Protein AF-A0A183F9B8-F1 (afdb_monomer_lite)

Sequence (131 aa):
LPVLYQAIDLSGTVLNLVKTKYYFMTTAVNNQKQGMANLRNTPISESQIASLEPQLRQLVARLQYVVSNPSALDNLSFSDGTEVIGGLATLRKILPPNINDFNAKLSQIGIYNMISQAIAQIYVIVSKVGL

Foldseek 3Di:
DVLLVLLLVLLLLLLVLLCVVVVVCVVLSVQLNLLSVLLVPDDDDCVLAVVCNVLSVVSSVLSVQCNVCSCLQVPQDPVLNVLLVVLSVQLCQLRPNDNVSRVVNCVVQNSNVSSVSNSVSSVSNSVSSHD

Radius of gyration: 13.97 Å; chains: 1; bounding box: 30×30×38 Å

Secondary structure (DSSP, 8-state):
-HHHHHHHHHHHHHHHHHHHH-GGGHHHHHHHHHHHHHHHHS---GGGTGGGHHHHHHHHHHHHHHHH-GGGGGG--HHHHHHHHHHHHHHHHHS-SSHHHHHHHHHHH-HHHHHHHHHHHHHHHHHHHH-

Organism: Heligmosomoides polygyrus (NCBI:txid6339)

pLDDT: mean 91.07, std 7.38, range [55.28, 98.38]

Structure (mmCIF, N/CA/C/O backbone):
data_AF-A0A183F9B8-F1
#
_entry.id   AF-A0A183F9B8-F1
#
loop_
_atom_site.group_PDB
_atom_site.id
_atom_site.type_symbol
_atom_site.label_atom_id
_atom_site.label_alt_id
_atom_site.label_comp_id
_atom_site.label_asym_id
_atom_site.label_entity_id
_atom_site.label_seq_id
_atom_site.pdbx_PDB_ins_code
_atom_site.Cartn_x
_atom_site.Cartn_y
_atom_site.Cartn_z
_atom_site.occupancy
_atom_site.B_iso_or_equiv
_atom_site.auth_seq_id
_atom_site.auth_comp_id
_atom_site.auth_asym_id
_atom_site.auth_atom_id
_atom_site.pdbx_PDB_model_num
ATOM 1 N N . LEU A 1 1 ? 1.569 -12.944 -10.521 1.00 86.56 1 LEU A N 1
ATOM 2 C CA . LEU A 1 1 ? 0.890 -11.618 -10.639 1.00 86.56 1 LEU A CA 1
ATOM 3 C C . LEU A 1 1 ? -0.453 -11.513 -9.903 1.00 86.56 1 LEU A C 1
ATOM 5 O O . LEU A 1 1 ? -0.616 -10.541 -9.169 1.00 86.56 1 LEU A O 1
ATOM 9 N N . PRO A 1 2 ? -1.400 -12.464 -10.026 1.00 92.44 2 PRO A N 1
ATOM 10 C CA . PRO A 1 2 ? -2.723 -12.346 -9.395 1.00 92.44 2 PRO A CA 1
ATOM 11 C C . PRO A 1 2 ? -2.685 -12.074 -7.882 1.00 92.44 2 PRO A C 1
ATOM 13 O O . PRO A 1 2 ? -3.424 -11.227 -7.387 1.00 92.44 2 PRO A O 1
ATOM 16 N N . VAL A 1 3 ? -1.765 -12.724 -7.159 1.00 93.62 3 VAL A N 1
ATOM 17 C CA . VAL A 1 3 ? -1.608 -12.554 -5.702 1.00 93.62 3 VAL A CA 1
ATOM 18 C C . VAL A 1 3 ? -1.183 -11.126 -5.326 1.00 93.62 3 VAL A C 1
ATOM 20 O O . VAL A 1 3 ? -1.656 -10.591 -4.327 1.00 93.62 3 VAL A O 1
ATOM 23 N N . LEU A 1 4 ? -0.341 -10.469 -6.136 1.00 94.62 4 LEU A N 1
ATOM 24 C CA . LEU A 1 4 ? 0.049 -9.072 -5.907 1.00 94.62 4 LEU A CA 1
ATOM 25 C C . LEU A 1 4 ? -1.162 -8.143 -6.015 1.00 94.62 4 LEU A C 1
ATOM 27 O O . LEU A 1 4 ? -1.378 -7.305 -5.143 1.00 94.62 4 LEU A O 1
ATOM 31 N N . TYR A 1 5 ? -1.964 -8.298 -7.068 1.00 95.38 5 TYR A N 1
ATOM 32 C CA . TYR A 1 5 ? -3.151 -7.466 -7.266 1.00 95.38 5 TYR A CA 1
ATOM 33 C C . TYR A 1 5 ? -4.193 -7.694 -6.176 1.00 95.38 5 TYR A C 1
ATOM 35 O O . TYR A 1 5 ? -4.739 -6.727 -5.653 1.00 95.38 5 TYR A O 1
ATOM 43 N N . GLN A 1 6 ? -4.372 -8.942 -5.744 1.00 96.38 6 GLN A N 1
ATOM 44 C CA . GLN A 1 6 ? -5.211 -9.257 -4.595 1.00 96.38 6 GLN A CA 1
ATOM 45 C C . GLN A 1 6 ? -4.709 -8.581 -3.308 1.00 96.38 6 GLN A C 1
ATOM 47 O O . GLN A 1 6 ? -5.505 -8.000 -2.571 1.00 96.38 6 GLN A O 1
ATOM 52 N N . ALA A 1 7 ? -3.398 -8.610 -3.043 1.00 95.25 7 ALA A N 1
ATOM 53 C CA . ALA A 1 7 ? -2.810 -7.931 -1.889 1.00 95.25 7 ALA A CA 1
ATOM 54 C C . ALA A 1 7 ? -3.022 -6.408 -1.947 1.00 95.25 7 ALA A C 1
ATOM 56 O O . ALA A 1 7 ? -3.344 -5.795 -0.927 1.00 95.25 7 ALA A O 1
ATOM 57 N N . ILE A 1 8 ? -2.886 -5.798 -3.131 1.00 95.25 8 ILE A N 1
ATOM 58 C CA . ILE A 1 8 ? -3.151 -4.369 -3.356 1.00 95.25 8 ILE A CA 1
ATOM 59 C C . ILE A 1 8 ? -4.621 -4.042 -3.073 1.00 95.25 8 ILE A C 1
ATOM 61 O O . ILE A 1 8 ? -4.904 -3.105 -2.327 1.00 95.25 8 ILE A O 1
ATOM 65 N N . ASP A 1 9 ? -5.554 -4.819 -3.618 1.00 95.25 9 ASP A N 1
ATOM 66 C CA . ASP A 1 9 ? -6.988 -4.555 -3.469 1.00 95.25 9 ASP A CA 1
ATOM 67 C C . ASP A 1 9 ? -7.429 -4.671 -2.007 1.00 95.25 9 ASP A C 1
ATOM 69 O O . ASP A 1 9 ? -8.063 -3.763 -1.465 1.00 95.25 9 ASP A O 1
ATOM 73 N N . LEU A 1 10 ? -7.003 -5.734 -1.322 1.00 95.19 10 LEU A N 1
ATOM 74 C CA . LEU A 1 10 ? -7.290 -5.922 0.098 1.00 95.19 10 LEU A CA 1
ATOM 75 C C . LEU A 1 10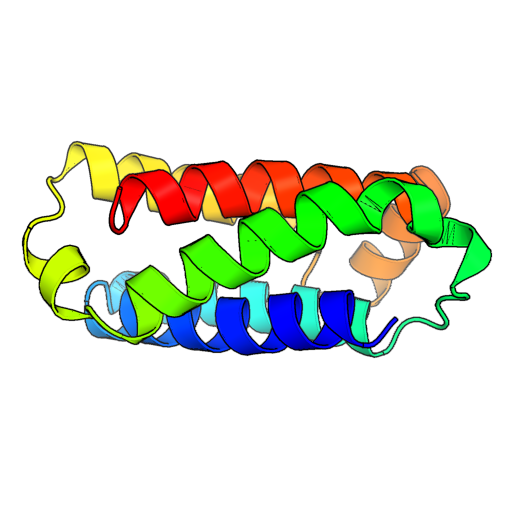 ? -6.648 -4.842 0.975 1.00 95.19 10 LEU A C 1
ATOM 77 O O . LEU A 1 10 ? -7.292 -4.338 1.894 1.00 95.19 10 LEU A O 1
ATOM 81 N N . SER A 1 11 ? -5.411 -4.437 0.675 1.00 93.62 11 SER A N 1
ATOM 82 C CA . SER A 1 11 ? -4.754 -3.322 1.368 1.00 93.62 11 SER A CA 1
ATOM 83 C C . SER A 1 11 ? -5.549 -2.023 1.195 1.00 93.62 11 SER A C 1
ATOM 85 O O . SER A 1 11 ? -5.716 -1.268 2.150 1.00 93.62 11 SER A O 1
ATOM 87 N N . GLY A 1 12 ? -6.118 -1.785 0.008 1.00 92.81 12 GLY A N 1
ATOM 88 C CA . GLY A 1 12 ? -7.010 -0.655 -0.250 1.00 92.81 12 GLY A CA 1
ATOM 89 C C . GLY A 1 12 ? -8.276 -0.687 0.612 1.00 92.81 12 GLY A C 1
ATOM 90 O O . GLY A 1 12 ? -8.705 0.356 1.113 1.00 92.81 12 GLY A O 1
ATOM 91 N N . THR A 1 13 ? -8.844 -1.875 0.831 1.00 93.12 13 THR A N 1
ATOM 92 C CA . THR A 1 13 ? -9.982 -2.078 1.737 1.00 93.12 13 THR A CA 1
ATOM 93 C C . THR A 1 13 ? -9.600 -1.802 3.189 1.00 93.12 13 THR A C 1
ATOM 95 O O . THR A 1 13 ? -10.285 -1.019 3.845 1.00 93.12 13 THR A O 1
ATOM 98 N N . VAL A 1 14 ? -8.478 -2.342 3.678 1.00 90.56 14 VAL A N 1
ATOM 99 C CA . VAL A 1 14 ? -7.986 -2.078 5.044 1.00 90.56 14 VAL A CA 1
ATOM 100 C C . VAL A 1 14 ? -7.752 -0.584 5.271 1.00 90.56 14 VAL A C 1
ATOM 102 O O . VAL A 1 14 ? -8.179 -0.037 6.284 1.00 90.56 14 VAL A O 1
ATOM 105 N N . LEU A 1 15 ? -7.160 0.116 4.302 1.00 90.75 15 LEU A N 1
ATOM 106 C CA . LEU A 1 15 ? -6.973 1.565 4.373 1.00 90.75 15 LEU A CA 1
ATOM 107 C C . LEU A 1 15 ? -8.298 2.333 4.486 1.00 90.75 15 LEU A C 1
ATOM 109 O O . LEU A 1 15 ? -8.370 3.324 5.212 1.00 90.75 15 LEU A O 1
ATOM 113 N N . ASN A 1 16 ? -9.361 1.889 3.806 1.00 90.75 16 ASN A N 1
ATOM 114 C CA . ASN A 1 16 ? -10.682 2.498 3.971 1.00 90.75 16 ASN A CA 1
ATOM 115 C C . ASN A 1 16 ? -11.230 2.280 5.388 1.00 90.75 16 ASN A C 1
ATOM 117 O O . ASN A 1 16 ? -11.815 3.209 5.938 1.00 90.75 16 ASN A O 1
ATOM 121 N N . LEU A 1 17 ? -11.015 1.105 5.985 1.00 88.50 17 LEU A N 1
ATOM 122 C CA . LEU A 1 17 ? -11.424 0.837 7.365 1.00 88.50 17 LEU A CA 1
ATOM 123 C C . LEU A 1 17 ? -10.660 1.733 8.359 1.00 88.50 17 LEU A C 1
ATOM 125 O O . LEU A 1 17 ? -11.273 2.369 9.215 1.00 88.50 17 LEU A O 1
ATOM 129 N N . VAL A 1 18 ? -9.340 1.877 8.177 1.00 84.88 18 VAL A N 1
ATOM 130 C CA . VAL A 1 18 ? -8.502 2.813 8.951 1.00 84.88 18 VAL A CA 1
ATOM 131 C C . VAL A 1 18 ? -9.023 4.245 8.818 1.00 84.88 18 VAL A C 1
ATOM 133 O O . VAL A 1 18 ? -9.147 4.940 9.820 1.00 84.88 18 VAL A O 1
ATOM 136 N N . LYS A 1 19 ? -9.382 4.688 7.606 1.00 87.44 19 LYS A N 1
ATOM 137 C CA . LYS A 1 19 ? -9.964 6.019 7.369 1.00 87.44 19 LYS A CA 1
ATOM 138 C C . LYS A 1 19 ? -11.285 6.225 8.115 1.00 87.44 19 LYS A C 1
ATOM 140 O O . LYS A 1 19 ? -11.500 7.309 8.646 1.00 87.44 19 LYS A O 1
ATOM 145 N N . THR A 1 20 ? -12.162 5.220 8.139 1.00 84.62 20 THR A N 1
ATOM 146 C CA . THR A 1 20 ? -13.449 5.301 8.848 1.00 84.62 20 THR A CA 1
ATOM 147 C C . THR A 1 20 ? -13.245 5.511 10.347 1.00 84.62 20 THR A C 1
ATOM 149 O O . THR A 1 20 ? -13.931 6.339 10.937 1.00 84.62 20 THR A O 1
ATOM 152 N N . LYS A 1 21 ? -12.269 4.821 10.952 1.00 80.50 21 LYS A N 1
ATOM 153 C CA . LYS A 1 21 ? -11.949 4.978 12.379 1.00 80.50 21 LYS A CA 1
ATOM 154 C C . LYS A 1 21 ? -11.178 6.268 12.675 1.00 80.50 21 LYS A C 1
ATOM 156 O O . LYS A 1 21 ? -11.479 6.973 13.632 1.00 80.50 21 LYS A O 1
ATOM 161 N N . TYR A 1 22 ? -10.188 6.593 11.850 1.00 82.19 22 TYR A N 1
ATOM 162 C CA . TYR A 1 22 ? -9.305 7.743 12.027 1.00 82.19 22 TYR A CA 1
ATOM 163 C C . TYR A 1 22 ? -9.564 8.781 10.939 1.00 82.19 22 TYR A C 1
ATOM 165 O O . TYR A 1 22 ? -8.760 8.968 10.024 1.00 82.19 22 TYR A O 1
ATOM 173 N N . TYR A 1 23 ? -10.690 9.488 11.041 1.00 83.44 23 TYR A N 1
ATOM 174 C CA . TYR A 1 23 ? -11.113 10.447 10.016 1.00 83.44 23 TYR A CA 1
ATOM 175 C C . TYR A 1 23 ? -10.042 11.507 9.692 1.00 83.44 23 TYR A C 1
ATOM 177 O O . TYR A 1 23 ? -9.838 11.859 8.527 1.00 83.44 23 TYR A O 1
ATOM 185 N N . PHE A 1 24 ? -9.280 11.954 10.696 1.00 84.00 24 PHE A N 1
ATOM 186 C CA . PHE A 1 24 ? -8.170 12.901 10.521 1.00 84.00 24 PHE A CA 1
ATOM 187 C C . PHE A 1 24 ? -7.040 12.371 9.612 1.00 84.00 24 PHE A C 1
ATOM 189 O O . PHE A 1 24 ? -6.252 13.152 9.084 1.00 84.00 24 PHE A O 1
ATOM 196 N N . MET A 1 25 ? -6.970 11.057 9.370 1.00 85.44 25 MET A N 1
ATOM 197 C CA . MET A 1 25 ? -5.990 10.414 8.488 1.00 85.44 25 MET A CA 1
ATOM 198 C C . MET A 1 25 ? -6.443 10.329 7.027 1.00 85.44 25 MET A C 1
ATOM 200 O O . MET A 1 25 ? -5.714 9.778 6.201 1.00 85.44 25 MET A O 1
ATOM 204 N N . THR A 1 26 ? -7.606 10.880 6.670 1.00 90.19 26 THR A N 1
ATOM 205 C CA . THR A 1 26 ? -8.178 10.794 5.315 1.00 90.19 26 THR A CA 1
ATOM 206 C C . THR A 1 26 ? -7.175 11.149 4.215 1.00 90.19 26 THR A C 1
ATOM 208 O O . THR A 1 26 ? -6.994 10.379 3.272 1.00 90.19 26 THR A O 1
ATOM 211 N N . THR A 1 27 ? -6.453 12.263 4.352 1.00 90.44 27 THR A N 1
ATOM 212 C CA . THR A 1 27 ? -5.431 12.679 3.376 1.00 90.44 27 THR A CA 1
ATOM 213 C C . THR A 1 27 ? -4.265 11.692 3.302 1.00 90.44 27 THR A C 1
ATOM 215 O O . THR A 1 27 ? -3.754 11.399 2.219 1.00 90.44 27 THR A O 1
ATOM 218 N N . ALA A 1 28 ? -3.833 11.153 4.445 1.00 89.38 28 ALA A N 1
ATOM 219 C CA . ALA A 1 28 ? -2.766 10.158 4.496 1.00 89.38 28 ALA A CA 1
ATOM 220 C C . ALA A 1 28 ? -3.170 8.878 3.756 1.00 89.38 28 ALA A C 1
ATOM 222 O O . ALA A 1 28 ? -2.439 8.430 2.871 1.00 89.38 28 ALA A O 1
ATOM 223 N N . VAL A 1 29 ? -4.367 8.369 4.054 1.00 92.06 29 VAL A N 1
ATOM 224 C CA . VAL A 1 29 ? -4.953 7.185 3.423 1.00 92.06 29 VAL A CA 1
ATOM 225 C C . VAL A 1 29 ? -5.146 7.376 1.920 1.00 92.06 29 VAL A C 1
ATOM 227 O O . VAL A 1 29 ? -4.740 6.513 1.145 1.00 92.06 29 VAL A O 1
ATOM 230 N N . ASN A 1 30 ? -5.727 8.494 1.480 1.00 93.62 30 ASN A N 1
ATOM 231 C CA . ASN A 1 30 ? -5.980 8.734 0.057 1.00 93.62 30 ASN A CA 1
ATOM 232 C C . ASN A 1 30 ? -4.678 8.756 -0.752 1.00 93.62 30 ASN A C 1
ATOM 234 O O . ASN A 1 30 ? -4.582 8.105 -1.791 1.00 93.62 30 ASN A O 1
ATOM 238 N N . ASN A 1 31 ? -3.644 9.418 -0.232 1.00 93.31 31 ASN A N 1
ATOM 239 C CA . ASN A 1 31 ? -2.325 9.410 -0.857 1.00 93.31 31 ASN A CA 1
ATOM 240 C C . ASN A 1 31 ? -1.717 8.001 -0.876 1.00 93.31 31 ASN A C 1
ATOM 242 O O . ASN A 1 31 ? -1.122 7.602 -1.872 1.00 93.31 31 ASN A O 1
ATOM 246 N N . GLN A 1 32 ? -1.894 7.216 0.188 1.00 94.69 32 GLN A N 1
ATOM 247 C CA . GLN A 1 32 ? -1.397 5.844 0.199 1.00 94.69 32 GLN A CA 1
ATOM 248 C C . GLN A 1 32 ? -2.086 4.971 -0.860 1.00 94.69 32 GLN A C 1
ATOM 250 O O . GLN A 1 32 ? -1.422 4.208 -1.563 1.00 94.69 32 GLN A O 1
ATOM 255 N N . LYS A 1 33 ? -3.404 5.128 -1.028 1.00 95.12 33 LYS A N 1
ATOM 256 C CA . LYS A 1 33 ? -4.163 4.462 -2.093 1.00 95.12 33 LYS A CA 1
ATOM 257 C C . LYS A 1 33 ? -3.674 4.881 -3.480 1.00 95.12 33 LYS A C 1
ATOM 259 O O . LYS A 1 33 ? -3.553 4.023 -4.348 1.00 95.12 33 LYS A O 1
ATOM 264 N N . GLN A 1 34 ? -3.338 6.157 -3.677 1.00 97.12 34 GLN A N 1
ATOM 265 C CA . GLN A 1 34 ? -2.764 6.623 -4.941 1.00 97.12 34 GLN A CA 1
ATOM 266 C C . GLN A 1 34 ? -1.395 5.985 -5.223 1.00 97.12 34 GLN A C 1
ATOM 268 O O . GLN A 1 34 ? -1.165 5.514 -6.332 1.00 97.12 34 GLN A O 1
ATOM 273 N N . GLY A 1 35 ? -0.507 5.894 -4.228 1.00 96.75 35 GLY A N 1
ATOM 274 C CA . GLY A 1 35 ? 0.787 5.220 -4.392 1.00 96.75 35 GLY A CA 1
ATOM 275 C C . GLY A 1 35 ? 0.646 3.737 -4.755 1.00 96.75 35 GLY A C 1
ATOM 276 O O . GLY A 1 35 ? 1.375 3.217 -5.596 1.00 96.75 35 GLY A O 1
ATOM 277 N N . MET A 1 36 ? -0.350 3.057 -4.184 1.00 96.25 36 MET A N 1
ATOM 278 C CA . MET A 1 36 ? -0.684 1.679 -4.557 1.00 96.25 36 MET A CA 1
ATOM 279 C C . MET A 1 36 ? -1.301 1.567 -5.956 1.00 96.25 36 MET A C 1
ATOM 281 O O . MET A 1 36 ? -1.041 0.590 -6.654 1.00 96.25 36 MET A O 1
ATOM 285 N N . ALA A 1 37 ? -2.092 2.553 -6.385 1.00 96.94 37 ALA A N 1
ATOM 286 C CA . ALA A 1 37 ? -2.609 2.615 -7.749 1.00 96.94 37 ALA A CA 1
ATOM 287 C C . ALA A 1 37 ? -1.471 2.792 -8.769 1.00 96.94 37 ALA A C 1
ATOM 289 O O . ALA A 1 37 ? -1.457 2.104 -9.787 1.00 96.94 37 ALA A O 1
ATOM 290 N N . ASN A 1 38 ? -0.474 3.629 -8.463 1.00 97.75 38 ASN A N 1
ATOM 291 C CA . ASN A 1 38 ? 0.736 3.765 -9.282 1.00 97.75 38 ASN A CA 1
ATOM 292 C C . ASN A 1 38 ? 1.470 2.416 -9.410 1.00 97.75 38 ASN A C 1
ATOM 294 O O . ASN A 1 38 ? 1.814 2.002 -10.518 1.00 97.75 38 ASN A O 1
ATOM 298 N N . LEU A 1 39 ? 1.621 1.680 -8.300 1.00 96.81 39 LEU A N 1
ATOM 299 C CA . LEU A 1 39 ? 2.196 0.331 -8.319 1.00 96.81 39 LEU A CA 1
ATOM 300 C C . LEU A 1 39 ? 1.372 -0.639 -9.175 1.00 96.81 39 LEU A C 1
ATOM 302 O O . LEU A 1 39 ? 1.937 -1.356 -9.994 1.00 96.81 39 LEU A O 1
ATOM 306 N N . ARG A 1 40 ? 0.043 -0.647 -9.021 1.00 95.81 40 ARG A N 1
ATOM 307 C CA . ARG A 1 40 ? -0.857 -1.517 -9.797 1.00 95.81 40 ARG A CA 1
ATOM 308 C C . ARG A 1 40 ? -0.752 -1.270 -11.303 1.00 95.81 40 ARG A C 1
ATOM 310 O O . ARG A 1 40 ? -0.825 -2.221 -12.073 1.00 95.81 40 ARG A O 1
ATOM 317 N N . ASN A 1 41 ? -0.576 -0.012 -11.697 1.00 96.06 41 ASN A N 1
ATOM 318 C CA . ASN A 1 41 ? -0.490 0.409 -13.095 1.00 96.06 41 ASN A CA 1
ATOM 319 C C . ASN A 1 41 ? 0.925 0.280 -13.682 1.00 96.06 41 ASN A C 1
ATOM 321 O O . ASN A 1 41 ? 1.114 0.499 -14.877 1.00 96.06 41 ASN A O 1
ATOM 325 N N . THR A 1 42 ? 1.923 -0.063 -12.865 1.00 95.75 42 THR A N 1
ATOM 326 C CA . THR A 1 42 ? 3.280 -0.331 -13.344 1.00 95.75 42 THR A CA 1
ATOM 327 C C . THR A 1 42 ? 3.301 -1.630 -14.159 1.00 95.75 42 THR A C 1
ATOM 329 O O . THR A 1 42 ? 2.714 -2.625 -13.727 1.00 95.75 42 THR A O 1
ATOM 332 N N . PRO A 1 43 ? 4.003 -1.68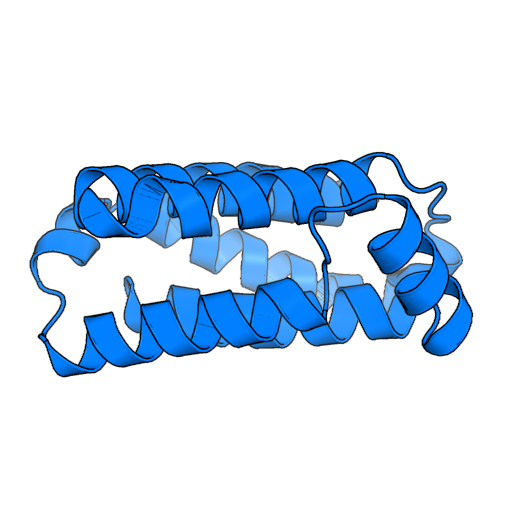3 -15.305 1.00 93.62 43 PRO A N 1
ATOM 333 C CA . PRO A 1 43 ? 4.280 -2.942 -15.987 1.00 93.62 43 PRO A CA 1
ATOM 334 C C . PRO A 1 43 ? 5.182 -3.830 -15.120 1.00 93.62 43 PRO A C 1
ATOM 336 O O . PRO A 1 43 ? 6.344 -3.506 -14.880 1.00 93.62 43 PRO A O 1
ATOM 339 N N . ILE A 1 44 ? 4.643 -4.950 -14.637 1.00 94.81 44 ILE A N 1
ATOM 340 C CA . ILE A 1 44 ? 5.357 -5.910 -13.789 1.00 94.81 44 ILE A CA 1
ATOM 341 C C . ILE A 1 44 ? 5.276 -7.274 -14.461 1.00 94.81 44 ILE A C 1
ATOM 343 O O . ILE A 1 44 ? 4.185 -7.775 -14.723 1.00 94.81 44 ILE A O 1
ATOM 347 N N . SER A 1 45 ? 6.424 -7.890 -14.723 1.00 93.88 45 SER A N 1
ATOM 348 C CA . SER A 1 45 ? 6.478 -9.287 -15.157 1.00 93.88 45 SER A CA 1
ATOM 349 C C . SER A 1 45 ? 6.489 -10.223 -13.951 1.00 93.88 45 SER A C 1
ATOM 351 O O . SER A 1 45 ? 7.023 -9.902 -12.891 1.00 93.88 45 SER A O 1
ATOM 353 N N . GLU A 1 46 ? 5.905 -11.409 -14.101 1.00 91.69 46 GLU A N 1
ATOM 354 C CA . GLU A 1 46 ? 5.838 -12.386 -13.012 1.00 91.69 46 GLU A CA 1
ATOM 355 C C . GLU A 1 46 ? 7.227 -12.849 -12.552 1.00 91.69 46 GLU A C 1
ATOM 357 O O . GLU A 1 46 ? 7.467 -12.975 -11.353 1.00 91.69 46 GLU A O 1
ATOM 362 N N . SER A 1 47 ? 8.175 -12.988 -13.482 1.00 94.94 47 SER A N 1
ATOM 363 C CA . SER A 1 47 ? 9.562 -13.360 -13.184 1.00 94.94 47 SER A CA 1
ATOM 364 C C . SER A 1 47 ? 10.285 -12.349 -12.288 1.00 94.94 47 SER A C 1
ATOM 366 O O . SER A 1 47 ? 11.121 -12.750 -11.484 1.00 94.94 47 SER A O 1
ATOM 368 N N . GLN A 1 48 ? 9.942 -11.058 -12.361 1.00 94.69 48 GLN A N 1
ATOM 369 C CA . GLN A 1 48 ? 10.536 -10.025 -11.501 1.00 94.69 48 GLN A CA 1
ATOM 370 C C . GLN A 1 48 ? 10.137 -10.161 -10.028 1.00 94.69 48 GLN A C 1
ATOM 372 O O . GLN A 1 48 ? 10.810 -9.590 -9.171 1.00 94.69 48 GLN A O 1
ATOM 377 N N . ILE A 1 49 ? 9.034 -10.854 -9.729 1.00 95.12 49 ILE A N 1
ATOM 378 C CA . ILE A 1 49 ? 8.434 -10.883 -8.387 1.00 95.12 49 ILE A CA 1
ATOM 379 C C . ILE A 1 49 ? 8.132 -12.293 -7.876 1.00 95.12 49 ILE A C 1
ATOM 381 O O . ILE A 1 49 ? 7.583 -12.423 -6.786 1.00 95.12 49 ILE A O 1
ATOM 385 N N . ALA A 1 50 ? 8.462 -13.342 -8.632 1.00 93.94 50 ALA A N 1
ATOM 386 C CA . ALA A 1 50 ? 8.096 -14.721 -8.305 1.00 93.94 50 ALA A CA 1
ATOM 387 C C . ALA A 1 50 ? 8.563 -15.142 -6.900 1.00 93.94 50 ALA A C 1
ATOM 389 O O . ALA A 1 50 ? 7.818 -15.771 -6.152 1.00 93.94 50 ALA A O 1
ATOM 390 N N . SER A 1 51 ? 9.760 -14.718 -6.485 1.00 96.56 51 SER A N 1
ATOM 391 C CA . SER A 1 51 ? 10.295 -15.005 -5.147 1.00 96.56 51 SER A CA 1
ATOM 392 C C . SER A 1 51 ? 9.579 -14.273 -4.004 1.00 96.56 51 SER A C 1
ATOM 394 O O . SER A 1 51 ? 9.809 -14.615 -2.847 1.00 96.56 51 SER A O 1
ATOM 396 N N . LEU A 1 52 ? 8.710 -13.297 -4.300 1.00 96.56 52 LEU A N 1
ATOM 397 C CA . LEU A 1 52 ? 7.867 -12.605 -3.315 1.00 96.56 52 LEU A CA 1
ATOM 398 C C . LEU A 1 52 ? 6.502 -13.273 -3.124 1.00 96.56 52 LEU A C 1
ATOM 400 O O . LEU A 1 52 ? 5.734 -12.863 -2.252 1.00 96.56 52 LEU A O 1
ATOM 404 N N . GLU A 1 53 ? 6.157 -14.270 -3.943 1.00 95.06 53 GLU A N 1
ATOM 405 C CA . GLU A 1 53 ? 4.845 -14.911 -3.892 1.00 95.06 53 GLU A CA 1
ATOM 406 C C . GLU A 1 53 ? 4.501 -15.496 -2.508 1.00 95.06 53 GLU A C 1
ATOM 408 O O . GLU A 1 53 ? 3.383 -15.250 -2.041 1.00 95.06 53 GLU A O 1
ATOM 413 N N . PRO A 1 54 ? 5.411 -16.193 -1.795 1.00 96.25 54 PRO A N 1
ATOM 414 C CA . PRO A 1 54 ? 5.118 -16.691 -0.453 1.00 96.25 54 PRO A CA 1
ATOM 415 C C . PRO A 1 54 ? 4.742 -15.570 0.525 1.00 96.25 54 PRO A C 1
ATOM 417 O O . PRO A 1 54 ? 3.742 -15.681 1.238 1.00 96.25 54 PRO A O 1
ATOM 420 N N . GLN A 1 55 ? 5.490 -14.461 0.523 1.00 95.94 55 GLN A N 1
ATOM 421 C CA . GLN A 1 55 ? 5.212 -13.313 1.389 1.00 95.94 55 GLN A CA 1
ATOM 422 C C . GLN A 1 55 ? 3.898 -12.625 1.000 1.00 95.94 55 GLN A C 1
ATOM 424 O O . GLN A 1 55 ? 3.121 -12.239 1.873 1.00 95.94 55 GLN A O 1
ATOM 429 N N . LEU A 1 56 ? 3.607 -12.511 -0.300 1.00 96.12 56 LEU A N 1
ATOM 430 C CA . LEU A 1 56 ? 2.342 -11.963 -0.790 1.00 96.12 56 LEU A CA 1
ATOM 431 C C . LEU A 1 56 ? 1.145 -12.810 -0.348 1.00 96.12 56 LEU A C 1
ATOM 433 O O . LEU A 1 56 ? 0.143 -12.254 0.092 1.00 96.12 56 LEU A O 1
ATOM 437 N N . ARG A 1 57 ? 1.244 -14.143 -0.405 1.00 96.12 57 ARG A N 1
ATOM 438 C CA . ARG A 1 57 ? 0.174 -15.047 0.054 1.00 96.12 57 ARG A CA 1
ATOM 439 C C . ARG A 1 57 ? -0.084 -14.909 1.554 1.00 96.12 57 ARG A C 1
ATOM 441 O O . ARG A 1 57 ? -1.239 -14.832 1.968 1.00 96.12 57 ARG A O 1
ATOM 448 N N . GLN A 1 58 ? 0.974 -14.822 2.361 1.00 94.00 58 GLN A N 1
ATOM 449 C CA . GLN A 1 58 ? 0.846 -14.567 3.800 1.00 94.00 58 GLN A CA 1
ATOM 450 C C . GLN A 1 58 ? 0.201 -13.206 4.079 1.00 94.00 58 GLN A C 1
ATOM 452 O O . GLN A 1 58 ? -0.677 -13.097 4.936 1.00 94.00 58 GLN A O 1
ATOM 457 N N . LEU A 1 59 ? 0.607 -12.174 3.337 1.00 94.50 59 LEU A N 1
ATOM 458 C CA . LEU A 1 59 ? 0.026 -10.844 3.450 1.00 94.50 59 LEU A CA 1
ATOM 459 C C . LEU A 1 59 ? -1.465 -10.851 3.084 1.00 94.50 59 LEU A C 1
ATOM 461 O O . LEU A 1 59 ? -2.270 -10.295 3.827 1.00 94.50 59 LEU A O 1
ATOM 465 N N . VAL A 1 60 ? -1.849 -11.519 1.991 1.00 95.88 60 VAL A N 1
ATOM 466 C CA . VAL A 1 60 ? -3.253 -11.681 1.582 1.00 95.88 60 VAL A CA 1
ATOM 467 C C . VAL A 1 60 ? -4.083 -12.299 2.704 1.00 95.88 60 VAL A C 1
ATOM 469 O O . VAL A 1 60 ? -5.120 -11.738 3.046 1.00 95.88 60 VAL A O 1
ATOM 472 N N . ALA A 1 61 ? -3.621 -13.389 3.321 1.00 93.31 61 ALA A N 1
ATOM 473 C CA . ALA A 1 61 ? -4.351 -14.042 4.409 1.00 93.31 61 ALA A CA 1
ATOM 474 C C . ALA A 1 61 ? -4.581 -13.099 5.607 1.00 93.31 61 ALA A C 1
ATOM 476 O O . ALA A 1 61 ? -5.681 -13.031 6.156 1.00 93.31 61 ALA A O 1
ATOM 477 N N . ARG A 1 62 ? -3.566 -12.310 5.980 1.00 91.00 62 ARG A N 1
ATOM 478 C CA . ARG A 1 62 ? -3.670 -11.328 7.074 1.00 91.00 62 ARG A CA 1
ATOM 479 C C . ARG A 1 62 ? -4.616 -10.184 6.738 1.00 91.00 62 ARG A C 1
ATOM 481 O O . ARG A 1 62 ? -5.441 -9.797 7.561 1.00 91.00 62 ARG A O 1
ATOM 488 N N . LEU A 1 63 ? -4.523 -9.657 5.521 1.00 93.44 63 LEU A N 1
ATOM 489 C CA . LEU A 1 63 ? -5.422 -8.608 5.057 1.00 93.44 63 LEU A CA 1
ATOM 490 C C . LEU A 1 63 ? -6.873 -9.102 5.010 1.00 93.44 63 LEU A C 1
ATOM 492 O O . LEU A 1 63 ? -7.768 -8.389 5.452 1.00 93.44 63 LEU A O 1
ATOM 496 N N . GLN A 1 64 ? -7.112 -10.325 4.527 1.00 93.44 64 GLN A N 1
ATOM 497 C CA . GLN A 1 64 ? -8.439 -10.951 4.529 1.00 93.44 64 GLN A CA 1
ATOM 498 C C . GLN A 1 64 ? -9.005 -11.081 5.941 1.00 93.44 64 GLN A C 1
ATOM 500 O O . GLN A 1 64 ? -10.186 -10.798 6.146 1.00 93.44 64 GLN A O 1
ATOM 505 N N . TYR A 1 65 ? -8.172 -11.463 6.912 1.00 90.75 65 TYR A N 1
ATOM 506 C CA . TYR A 1 65 ? -8.580 -11.532 8.310 1.00 90.75 65 TYR A CA 1
ATOM 507 C C . TYR A 1 65 ? -9.050 -10.167 8.827 1.00 90.75 65 TYR A C 1
ATOM 509 O O . TYR A 1 65 ? -10.157 -10.074 9.352 1.00 90.75 65 TYR A O 1
ATOM 517 N N . VAL A 1 66 ? -8.270 -9.101 8.614 1.00 88.81 66 VAL A N 1
ATOM 518 C CA . VAL A 1 66 ? -8.651 -7.739 9.032 1.00 88.81 66 VAL A CA 1
ATOM 519 C C . VAL A 1 66 ? -9.923 -7.264 8.331 1.00 88.81 66 VAL A C 1
ATOM 521 O O . VAL A 1 66 ? -10.811 -6.713 8.975 1.00 88.81 66 VAL A O 1
ATOM 524 N N . VAL A 1 67 ? -10.044 -7.498 7.021 1.00 91.12 67 VAL A N 1
ATOM 525 C CA . VAL A 1 67 ? -11.243 -7.123 6.253 1.00 91.12 67 VAL A CA 1
ATOM 526 C C . VAL A 1 67 ? -12.490 -7.848 6.766 1.00 91.12 67 VAL A C 1
ATOM 528 O O . VAL A 1 67 ? -13.562 -7.250 6.806 1.00 91.12 67 VAL A O 1
ATOM 531 N N . SER A 1 68 ? -12.353 -9.109 7.178 1.00 91.50 68 SER A N 1
ATOM 532 C CA . SER A 1 68 ? -13.462 -9.914 7.709 1.00 91.50 68 SER A CA 1
ATOM 533 C C . SER A 1 68 ? -13.792 -9.591 9.170 1.00 91.50 68 SER A C 1
ATOM 535 O O . SER A 1 68 ? -14.885 -9.909 9.627 1.00 91.50 68 SER A O 1
ATOM 537 N N . ASN A 1 69 ? -12.873 -8.946 9.897 1.00 89.12 69 ASN A N 1
ATOM 538 C CA . ASN A 1 69 ? -13.011 -8.602 11.313 1.00 89.12 69 ASN A CA 1
ATOM 539 C C . ASN A 1 69 ? -12.764 -7.099 11.545 1.00 89.12 69 ASN A C 1
ATOM 541 O O . ASN A 1 69 ? -11.849 -6.729 12.284 1.00 89.12 69 ASN A O 1
ATOM 545 N N . PRO A 1 70 ? -13.561 -6.200 10.937 1.00 84.50 70 PRO A N 1
ATOM 546 C CA . PRO A 1 70 ? -13.324 -4.760 11.022 1.00 84.50 70 PRO A CA 1
ATOM 547 C C . PRO A 1 70 ? -13.449 -4.213 12.450 1.00 84.50 70 PRO A C 1
ATOM 549 O O . PRO A 1 70 ? -12.820 -3.208 12.758 1.00 84.50 70 PRO A O 1
ATOM 552 N N . SER A 1 71 ? -14.184 -4.886 13.341 1.00 82.94 71 SER A N 1
ATOM 553 C CA . SER A 1 71 ? -14.265 -4.535 14.766 1.00 82.94 71 SER A CA 1
ATOM 554 C C . SER A 1 71 ? -12.934 -4.689 15.512 1.00 82.94 71 SER A C 1
ATOM 556 O O . SER A 1 71 ? -12.762 -4.097 16.572 1.00 82.94 71 SER A O 1
ATOM 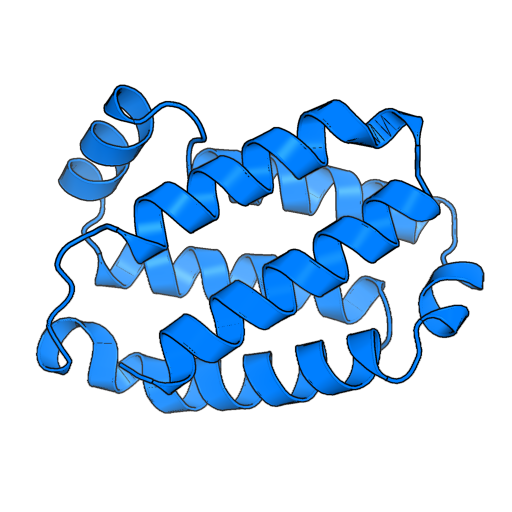558 N N . ALA A 1 72 ? -11.951 -5.417 14.964 1.00 75.00 72 ALA A N 1
ATOM 559 C CA . ALA A 1 72 ? -10.599 -5.460 15.527 1.00 75.00 72 ALA A CA 1
ATOM 560 C C . ALA A 1 72 ? -9.961 -4.063 15.571 1.00 75.00 72 ALA A C 1
ATOM 562 O O . ALA A 1 72 ? -9.229 -3.745 16.508 1.00 75.00 72 ALA A O 1
ATOM 563 N N . LEU A 1 73 ? -10.323 -3.192 14.619 1.00 76.81 73 LEU A N 1
ATOM 564 C CA . LEU A 1 73 ? -9.898 -1.799 14.622 1.00 76.81 73 LEU A CA 1
ATOM 565 C C . LEU A 1 73 ? -10.417 -1.062 15.847 1.00 76.81 73 LEU A C 1
ATOM 567 O O . LEU A 1 73 ? -9.696 -0.203 16.337 1.00 76.81 73 LEU A O 1
ATOM 571 N N . ASP A 1 74 ? -11.612 -1.363 16.365 1.00 76.31 74 ASP A N 1
ATOM 572 C CA . ASP A 1 74 ? -12.221 -0.646 17.495 1.00 76.31 74 ASP A CA 1
ATOM 573 C C . ASP A 1 74 ? -11.377 -0.744 18.767 1.00 76.31 74 ASP A C 1
ATOM 575 O O . ASP A 1 74 ? -11.277 0.236 19.504 1.00 76.31 74 ASP A O 1
ATOM 579 N N . ASN A 1 75 ? -10.647 -1.848 18.923 1.00 75.69 75 ASN A N 1
ATOM 580 C CA . ASN A 1 75 ? -9.800 -2.132 20.078 1.00 75.69 75 ASN A CA 1
ATOM 581 C C . ASN A 1 75 ? -8.385 -1.539 19.995 1.00 75.69 75 ASN A C 1
ATOM 583 O O . ASN A 1 75 ? -7.598 -1.733 20.920 1.00 75.69 75 ASN A O 1
ATOM 587 N N . LEU A 1 76 ? -8.043 -0.822 18.918 1.00 76.88 76 LEU A N 1
ATOM 588 C CA . LEU A 1 76 ? -6.719 -0.214 18.796 1.00 76.88 76 LEU A CA 1
ATOM 589 C C . LEU A 1 76 ? -6.469 0.813 19.890 1.00 76.88 76 LEU A C 1
ATOM 591 O O . LEU A 1 76 ? -7.209 1.794 20.027 1.00 76.88 76 LEU A O 1
ATOM 595 N N . SER A 1 77 ? -5.369 0.616 20.610 1.00 79.88 77 SER A N 1
ATOM 596 C CA . SER A 1 77 ? -4.883 1.582 21.580 1.00 79.88 77 SER A CA 1
ATOM 597 C C . SER A 1 77 ? -4.339 2.839 20.888 1.00 7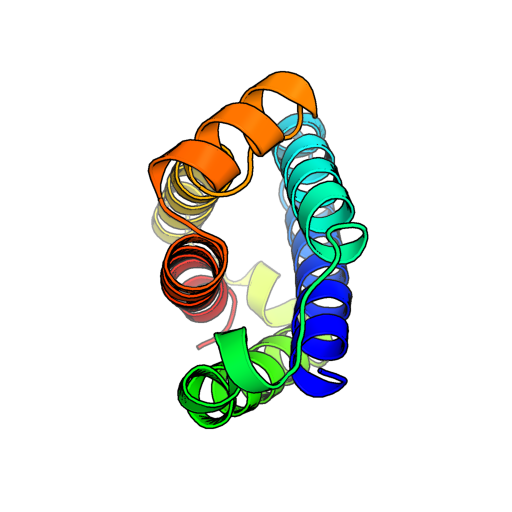9.88 77 SER A C 1
ATOM 599 O O . SER A 1 77 ? -4.114 2.891 19.673 1.00 79.88 77 SER A O 1
ATOM 601 N N . PHE A 1 78 ? -4.084 3.885 21.675 1.00 76.19 78 PHE A N 1
ATOM 602 C CA . PHE A 1 78 ? -3.447 5.102 21.172 1.00 76.19 78 PHE A CA 1
ATOM 603 C C . PHE A 1 78 ? -2.027 4.844 20.624 1.00 76.19 78 PHE A C 1
ATOM 605 O O . PHE A 1 78 ? -1.634 5.448 19.620 1.00 76.19 78 PHE A O 1
ATOM 612 N N . SER A 1 79 ? -1.265 3.925 21.236 1.00 82.25 79 SER A N 1
ATOM 613 C CA . SER A 1 79 ? 0.060 3.547 20.726 1.00 82.25 79 SER A CA 1
ATOM 614 C C . SER A 1 79 ? -0.043 2.821 19.389 1.00 82.25 79 SER A C 1
ATOM 616 O O . SER A 1 79 ? 0.698 3.165 18.470 1.00 82.25 79 SER A O 1
ATOM 618 N N . ASP A 1 80 ? -1.012 1.913 19.230 1.00 83.56 80 ASP A N 1
ATOM 619 C CA . ASP A 1 80 ? -1.231 1.213 17.956 1.00 83.56 80 ASP A CA 1
ATOM 620 C C . ASP A 1 80 ? -1.603 2.197 16.844 1.00 83.56 80 ASP A C 1
ATOM 622 O O . ASP A 1 80 ? -1.073 2.123 15.736 1.00 83.56 80 ASP A O 1
ATOM 626 N N . GLY A 1 81 ? -2.448 3.187 17.152 1.00 80.06 81 GLY A N 1
ATOM 627 C CA . GLY A 1 81 ? -2.775 4.268 16.222 1.00 80.06 81 GLY A CA 1
ATOM 628 C C . GLY A 1 81 ? -1.539 5.056 15.771 1.00 80.06 81 GLY A C 1
ATOM 629 O O . GLY A 1 81 ? -1.386 5.348 14.584 1.00 80.06 81 GLY A O 1
ATOM 630 N N . THR A 1 82 ? -0.619 5.353 16.693 1.00 82.94 82 THR A N 1
ATOM 631 C CA . THR A 1 82 ? 0.641 6.052 16.381 1.00 82.94 82 THR A CA 1
ATOM 632 C C . THR A 1 82 ? 1.542 5.212 15.476 1.00 82.94 82 THR A C 1
ATOM 634 O O . THR A 1 82 ? 2.118 5.732 14.517 1.00 82.94 82 THR A O 1
ATOM 637 N N . GLU A 1 83 ? 1.625 3.904 15.720 1.00 86.50 83 GLU A N 1
ATOM 638 C CA . GLU A 1 83 ? 2.378 2.983 14.869 1.00 86.50 83 GLU A CA 1
ATOM 639 C C . GLU A 1 83 ? 1.768 2.848 13.468 1.00 86.50 83 GLU A C 1
ATOM 641 O O . GLU A 1 83 ? 2.502 2.859 12.479 1.00 86.50 83 GLU A O 1
ATOM 646 N N . VAL A 1 84 ? 0.436 2.800 13.352 1.00 85.19 84 VAL A N 1
ATOM 647 C CA . VAL A 1 84 ? -0.260 2.806 12.054 1.00 85.19 84 VAL A CA 1
ATOM 648 C C . VAL A 1 84 ? 0.053 4.091 11.282 1.00 85.19 84 VAL A C 1
ATOM 650 O O . VAL A 1 84 ? 0.385 4.032 10.096 1.00 85.19 84 VAL A O 1
ATOM 653 N N . ILE A 1 85 ? 0.017 5.253 11.942 1.00 84.50 85 ILE A N 1
ATOM 654 C CA . ILE A 1 85 ? 0.385 6.543 11.333 1.00 84.50 85 ILE A CA 1
ATOM 655 C C . ILE A 1 85 ? 1.841 6.522 10.850 1.00 84.50 85 ILE A C 1
ATOM 657 O O . ILE A 1 85 ? 2.113 6.872 9.698 1.00 84.50 85 ILE A O 1
ATOM 661 N N . GLY A 1 86 ? 2.771 6.089 11.705 1.00 87.44 86 GLY A N 1
ATOM 662 C CA . GLY A 1 86 ? 4.189 5.975 11.362 1.00 87.44 86 GLY A CA 1
ATOM 663 C C . GLY A 1 86 ? 4.424 5.020 10.191 1.00 87.44 86 GLY A C 1
ATOM 664 O O . GLY A 1 86 ? 5.159 5.342 9.256 1.00 87.44 86 GLY A O 1
ATOM 665 N N . GLY A 1 87 ? 3.726 3.885 10.183 1.00 89.62 87 GLY A N 1
ATOM 666 C CA . GLY A 1 87 ? 3.792 2.905 9.109 1.00 89.62 87 GLY A CA 1
ATOM 667 C C . GLY A 1 87 ? 3.299 3.453 7.772 1.00 89.62 87 GLY A C 1
ATOM 668 O O . GLY A 1 87 ? 3.955 3.250 6.751 1.00 89.62 87 GLY A O 1
ATOM 669 N N . LEU A 1 88 ? 2.198 4.211 7.760 1.00 89.44 88 LEU A N 1
ATOM 670 C CA . LEU A 1 88 ? 1.708 4.876 6.547 1.00 89.44 88 LEU A CA 1
ATOM 671 C C . LEU A 1 88 ? 2.667 5.960 6.049 1.00 89.44 88 LEU A C 1
ATOM 673 O O . LEU A 1 88 ? 2.836 6.126 4.841 1.00 89.44 88 LEU A O 1
ATOM 677 N N . ALA A 1 89 ? 3.330 6.684 6.953 1.00 89.62 89 ALA A N 1
ATOM 678 C CA . ALA A 1 89 ? 4.354 7.652 6.572 1.00 89.62 89 ALA A CA 1
ATOM 679 C C . ALA A 1 89 ? 5.559 6.968 5.902 1.00 89.62 89 ALA A C 1
ATOM 681 O O . ALA A 1 89 ? 6.066 7.467 4.895 1.00 89.62 89 ALA A O 1
ATOM 682 N N . THR A 1 90 ? 5.991 5.811 6.412 1.00 93.12 90 THR A N 1
ATOM 683 C CA . THR A 1 90 ? 7.040 4.997 5.781 1.00 93.12 90 THR A CA 1
ATOM 684 C C . THR A 1 90 ? 6.578 4.436 4.441 1.00 93.12 90 THR A C 1
ATOM 686 O O . THR A 1 90 ? 7.297 4.550 3.447 1.00 93.12 90 THR A O 1
ATOM 689 N N . LEU A 1 91 ? 5.357 3.904 4.370 1.00 93.50 91 LEU A N 1
ATOM 690 C CA . LEU A 1 91 ? 4.812 3.338 3.141 1.00 93.50 91 LEU A CA 1
ATOM 691 C C . LEU A 1 91 ? 4.676 4.395 2.038 1.00 93.50 91 LEU A C 1
ATOM 693 O O . LEU A 1 91 ? 4.981 4.101 0.887 1.00 93.50 91 LEU A O 1
ATOM 697 N N . ARG A 1 92 ? 4.362 5.649 2.382 1.00 94.12 92 ARG A N 1
ATOM 698 C CA . ARG A 1 92 ? 4.370 6.775 1.436 1.00 94.12 92 ARG A CA 1
ATOM 699 C C . ARG A 1 92 ? 5.754 7.039 0.833 1.00 94.12 92 ARG A C 1
ATOM 701 O O . ARG A 1 92 ? 5.841 7.457 -0.315 1.00 94.12 92 ARG A O 1
ATOM 708 N N . LYS A 1 93 ? 6.840 6.814 1.579 1.00 95.06 93 LYS A N 1
ATOM 709 C CA . LYS A 1 93 ? 8.213 6.957 1.053 1.00 95.06 93 LYS A CA 1
ATOM 710 C C . LYS A 1 93 ? 8.588 5.818 0.099 1.00 95.06 93 LYS A C 1
ATOM 712 O O . LYS A 1 93 ? 9.448 6.005 -0.759 1.00 95.06 93 LYS A O 1
ATOM 717 N N . ILE A 1 94 ? 7.973 4.647 0.269 1.00 96.50 94 ILE A N 1
ATOM 718 C CA . ILE A 1 94 ? 8.181 3.463 -0.579 1.00 96.50 94 ILE A CA 1
ATOM 719 C C . ILE A 1 94 ? 7.311 3.546 -1.838 1.00 96.50 94 ILE A C 1
A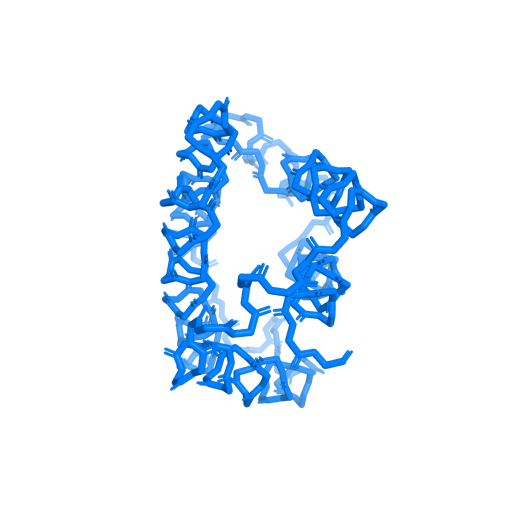TOM 721 O O . ILE A 1 94 ? 7.799 3.288 -2.933 1.00 96.50 94 ILE A O 1
ATOM 725 N N . LEU A 1 95 ? 6.047 3.946 -1.677 1.00 97.19 95 LEU A N 1
ATOM 726 C CA . LEU A 1 95 ? 5.034 4.093 -2.720 1.00 97.19 95 LEU A CA 1
ATOM 727 C C . LEU A 1 95 ? 4.532 5.548 -2.767 1.00 97.19 95 LEU A C 1
ATOM 729 O O . LEU A 1 95 ? 3.449 5.842 -2.246 1.00 97.19 95 LEU A O 1
ATOM 733 N N . PRO A 1 96 ? 5.302 6.479 -3.358 1.00 97.81 96 PRO A N 1
ATOM 734 C CA . PRO A 1 96 ? 4.885 7.871 -3.446 1.00 97.81 96 PRO A CA 1
ATOM 735 C C . PRO A 1 96 ? 3.545 8.038 -4.185 1.00 97.81 96 PRO A C 1
ATOM 737 O O . PRO A 1 96 ? 3.309 7.370 -5.195 1.00 97.81 96 PRO A O 1
ATOM 740 N N . PRO A 1 97 ? 2.657 8.937 -3.716 1.00 97.31 97 PRO A N 1
ATOM 741 C CA . PRO A 1 97 ? 1.390 9.225 -4.387 1.00 97.31 97 PRO A CA 1
ATOM 742 C C . PRO A 1 97 ? 1.592 9.956 -5.716 1.00 97.31 97 PRO A C 1
ATOM 744 O O . PRO A 1 97 ? 0.868 9.709 -6.677 1.00 97.31 97 PRO A O 1
ATOM 747 N N . ASN A 1 98 ? 2.565 10.867 -5.775 1.00 97.88 98 ASN A N 1
ATOM 748 C CA . ASN A 1 98 ? 2.895 11.585 -6.996 1.00 97.88 98 ASN A CA 1
ATOM 749 C C . ASN A 1 98 ? 3.594 10.633 -7.975 1.00 97.88 98 ASN A C 1
ATOM 751 O O . ASN A 1 98 ? 4.530 9.933 -7.593 1.00 97.88 98 ASN A O 1
ATOM 755 N N . ILE A 1 99 ? 3.148 10.611 -9.232 1.00 97.56 99 ILE A N 1
ATOM 756 C CA . ILE A 1 99 ? 3.658 9.667 -10.231 1.00 97.56 99 ILE A CA 1
ATOM 757 C C . ILE A 1 99 ? 5.128 9.915 -10.601 1.00 97.56 99 ILE A C 1
ATOM 759 O O . ILE A 1 99 ? 5.859 8.960 -10.846 1.00 97.56 99 ILE A O 1
ATOM 763 N N . ASN A 1 100 ? 5.596 11.166 -10.588 1.00 98.00 100 ASN A N 1
ATOM 764 C CA . ASN A 1 100 ? 6.993 11.485 -10.887 1.00 98.00 100 ASN A CA 1
ATOM 765 C C . ASN A 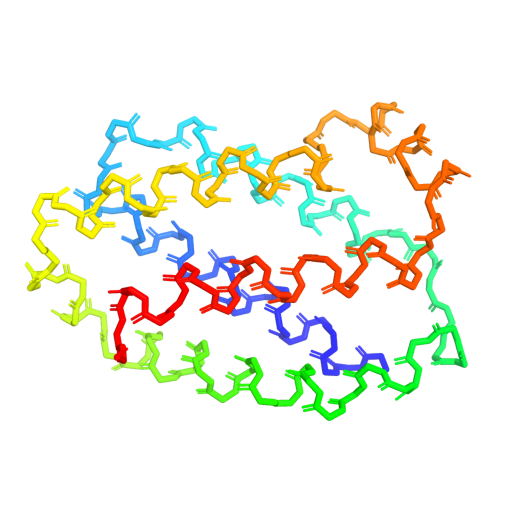1 100 ? 7.903 10.997 -9.757 1.00 98.00 100 ASN A C 1
ATOM 767 O O . ASN A 1 100 ? 8.896 10.322 -10.024 1.00 98.00 100 ASN A O 1
ATOM 771 N N . ASP A 1 101 ? 7.520 11.251 -8.503 1.00 98.12 101 ASP A N 1
ATOM 772 C CA . ASP A 1 101 ? 8.246 10.749 -7.330 1.00 98.12 101 ASP A CA 1
ATOM 773 C C . ASP A 1 101 ? 8.225 9.219 -7.280 1.00 98.12 101 ASP A C 1
ATOM 775 O O . ASP A 1 101 ? 9.228 8.582 -6.960 1.00 98.12 101 ASP A O 1
ATOM 779 N N . PHE A 1 102 ? 7.085 8.618 -7.628 1.00 98.38 102 PHE A N 1
ATOM 780 C CA . PHE A 1 102 ? 6.933 7.172 -7.719 1.00 98.38 102 PHE A CA 1
ATOM 781 C C . PHE A 1 102 ? 7.883 6.583 -8.763 1.00 98.38 102 PHE A C 1
ATOM 783 O O . PHE A 1 102 ? 8.628 5.658 -8.453 1.00 98.38 102 PHE A O 1
ATOM 790 N N . ASN A 1 103 ? 7.913 7.147 -9.972 1.00 98.06 103 ASN A N 1
ATOM 791 C CA . ASN A 1 103 ? 8.786 6.696 -11.054 1.00 98.06 103 ASN A CA 1
ATOM 792 C C . ASN A 1 103 ? 10.267 6.903 -10.720 1.00 98.06 103 ASN A C 1
ATOM 794 O O . ASN A 1 103 ? 11.088 6.030 -11.009 1.00 98.06 103 ASN A O 1
ATOM 798 N N . ALA A 1 104 ? 10.616 8.016 -10.071 1.00 98.12 104 ALA A N 1
ATOM 799 C CA . ALA A 1 104 ? 11.966 8.261 -9.576 1.00 98.12 104 ALA A CA 1
ATOM 800 C C . ALA A 1 104 ? 12.366 7.204 -8.537 1.00 98.12 104 ALA A C 1
ATOM 802 O O . ALA A 1 104 ? 13.439 6.607 -8.633 1.00 98.12 104 ALA A O 1
ATOM 803 N N . LYS A 1 105 ? 11.470 6.901 -7.589 1.00 98.00 105 LYS A N 1
ATOM 804 C CA . LYS A 1 105 ? 11.694 5.863 -6.580 1.00 98.00 105 LYS A CA 1
ATOM 805 C C . LYS A 1 105 ? 11.832 4.481 -7.213 1.00 98.00 105 LYS A C 1
ATOM 807 O O . LYS A 1 105 ? 12.758 3.752 -6.867 1.00 98.00 105 LYS A O 1
ATOM 812 N N . LEU A 1 106 ? 10.954 4.139 -8.155 1.00 97.69 106 LEU A N 1
ATOM 813 C CA . LEU A 1 106 ? 10.974 2.877 -8.893 1.00 97.69 106 LEU A CA 1
ATOM 814 C C . LEU A 1 106 ? 12.283 2.705 -9.664 1.00 97.69 106 LEU A C 1
ATOM 816 O O . LEU A 1 106 ? 12.894 1.644 -9.588 1.00 97.69 106 LEU A O 1
ATOM 820 N N . SER A 1 107 ? 12.740 3.757 -10.342 1.00 97.38 107 SER A N 1
ATOM 821 C CA . SER A 1 107 ? 14.010 3.755 -11.075 1.00 97.38 107 SER A CA 1
ATOM 822 C C . SER A 1 107 ? 15.211 3.604 -10.138 1.00 97.38 107 SER A C 1
ATOM 824 O O . SER A 1 107 ? 16.190 2.958 -10.493 1.00 97.38 107 SER A O 1
ATOM 826 N N . GLN A 1 108 ? 15.129 4.166 -8.928 1.00 97.56 108 GLN A N 1
ATOM 827 C CA . GLN A 1 108 ? 16.197 4.101 -7.932 1.00 97.56 108 GLN A CA 1
ATOM 828 C C . GLN A 1 108 ? 16.356 2.703 -7.319 1.00 97.56 108 GLN A C 1
ATOM 830 O O . GLN A 1 108 ? 17.481 2.241 -7.149 1.00 97.56 108 GLN A O 1
ATOM 835 N N . ILE A 1 109 ? 15.257 2.061 -6.909 1.00 97.19 109 ILE A N 1
ATOM 836 C CA . ILE A 1 109 ? 15.327 0.822 -6.109 1.00 97.19 109 ILE A CA 1
ATOM 837 C C . ILE A 1 109 ? 14.919 -0.431 -6.885 1.00 97.19 109 ILE A C 1
ATOM 839 O O . ILE A 1 109 ? 15.235 -1.539 -6.456 1.00 97.19 109 ILE A O 1
ATOM 843 N N . GLY A 1 110 ? 14.232 -0.280 -8.015 1.00 96.88 110 GLY A N 1
ATOM 844 C CA . GLY A 1 110 ? 13.674 -1.379 -8.791 1.00 96.88 110 GLY A CA 1
ATOM 845 C C . GLY A 1 110 ? 12.372 -1.944 -8.213 1.00 96.88 110 GLY A C 1
ATOM 846 O O . GLY A 1 110 ? 12.083 -1.853 -7.016 1.00 96.88 110 GLY A O 1
ATOM 847 N N . ILE A 1 111 ? 11.578 -2.571 -9.085 1.00 96.44 111 ILE A N 1
ATOM 848 C CA . ILE A 1 111 ? 10.230 -3.054 -8.754 1.00 96.44 111 ILE A CA 1
ATOM 849 C C . ILE A 1 111 ? 10.223 -4.110 -7.643 1.00 96.44 111 ILE A C 1
ATOM 851 O O . ILE A 1 111 ? 9.390 -4.052 -6.741 1.00 96.44 111 ILE A O 1
ATOM 855 N N . TYR A 1 112 ? 11.189 -5.033 -7.664 1.00 97.00 112 TYR A N 1
ATOM 856 C CA . TYR A 1 112 ? 11.313 -6.087 -6.660 1.00 97.00 112 TYR A CA 1
ATOM 857 C C . TYR A 1 112 ? 11.478 -5.501 -5.253 1.00 97.00 112 TYR A C 1
ATOM 859 O O . TYR A 1 112 ? 10.722 -5.835 -4.342 1.00 97.00 112 TYR A O 1
ATOM 867 N N . ASN A 1 113 ? 12.427 -4.575 -5.080 1.00 97.75 113 ASN A N 1
ATOM 868 C CA . ASN A 1 113 ? 12.688 -3.960 -3.781 1.00 97.75 113 ASN A CA 1
ATOM 869 C C . ASN A 1 113 ? 11.525 -3.078 -3.333 1.00 97.75 113 ASN A C 1
ATOM 871 O O . ASN A 1 113 ? 11.192 -3.077 -2.151 1.00 97.75 113 ASN A O 1
ATOM 875 N N . MET A 1 114 ? 10.885 -2.364 -4.262 1.00 97.81 114 MET A N 1
ATOM 876 C CA . MET A 1 114 ? 9.702 -1.563 -3.958 1.00 97.81 114 MET A CA 1
ATOM 877 C C . MET A 1 114 ? 8.568 -2.428 -3.397 1.00 97.81 114 MET A C 1
ATOM 879 O O . MET A 1 114 ? 8.017 -2.106 -2.345 1.00 97.81 114 MET A O 1
ATOM 883 N N . ILE A 1 115 ? 8.254 -3.550 -4.051 1.00 97.25 115 ILE A N 1
ATOM 884 C CA . ILE A 1 115 ? 7.207 -4.472 -3.595 1.00 97.25 115 ILE A CA 1
ATOM 885 C C . ILE A 1 115 ? 7.615 -5.147 -2.286 1.00 97.25 115 ILE A C 1
ATOM 887 O O . ILE A 1 115 ? 6.812 -5.197 -1.361 1.00 97.25 115 ILE A O 1
ATOM 891 N N . SER A 1 116 ? 8.857 -5.620 -2.169 1.00 97.50 116 SER A N 1
ATOM 892 C CA . SER A 1 116 ? 9.367 -6.264 -0.952 1.00 97.50 116 SER A CA 1
ATOM 893 C C . SER A 1 116 ? 9.262 -5.346 0.275 1.00 97.50 116 SER A C 1
ATOM 895 O O . SER A 1 116 ? 8.704 -5.732 1.304 1.00 97.50 116 SER A O 1
ATOM 897 N N . GLN A 1 117 ? 9.700 -4.089 0.145 1.00 97.19 117 GLN A N 1
ATOM 898 C CA . GLN A 1 117 ? 9.587 -3.090 1.212 1.00 97.19 117 GLN A CA 1
ATOM 899 C C . GLN A 1 117 ? 8.125 -2.751 1.522 1.00 97.19 117 GLN A C 1
ATOM 901 O O . GLN A 1 117 ? 7.759 -2.623 2.691 1.00 97.19 117 GLN A O 1
ATOM 906 N N . ALA A 1 118 ? 7.275 -2.638 0.495 1.00 96.44 118 ALA A N 1
ATOM 907 C CA . ALA A 1 118 ? 5.852 -2.391 0.687 1.00 96.44 118 ALA A CA 1
ATOM 908 C C . ALA A 1 118 ? 5.175 -3.544 1.446 1.00 96.44 118 ALA A C 1
ATOM 910 O O . ALA A 1 118 ? 4.435 -3.282 2.389 1.00 96.44 118 ALA A O 1
ATOM 911 N N . ILE A 1 119 ? 5.469 -4.804 1.103 1.00 95.44 119 ILE A N 1
ATOM 912 C CA . ILE A 1 119 ? 4.955 -5.983 1.816 1.00 95.44 119 ILE A CA 1
ATOM 913 C C . ILE A 1 119 ? 5.350 -5.926 3.290 1.00 95.44 119 ILE A C 1
ATOM 915 O O . ILE A 1 119 ? 4.480 -6.036 4.153 1.00 95.44 119 ILE A O 1
ATOM 919 N N . ALA A 1 120 ? 6.638 -5.720 3.583 1.00 93.56 120 ALA A N 1
ATOM 920 C CA . ALA A 1 120 ? 7.136 -5.661 4.954 1.00 93.56 120 ALA A CA 1
ATOM 921 C C . ALA A 1 120 ? 6.440 -4.556 5.762 1.00 93.56 120 ALA A C 1
ATOM 923 O O . ALA A 1 120 ? 6.011 -4.775 6.894 1.00 93.56 120 ALA A O 1
ATOM 924 N N . GLN A 1 121 ? 6.259 -3.379 5.162 1.00 93.31 121 GLN A N 1
ATOM 925 C CA . GLN A 1 121 ? 5.633 -2.258 5.848 1.00 93.31 121 GLN A CA 1
ATOM 926 C C . GLN A 1 121 ? 4.121 -2.446 6.041 1.00 93.31 121 GLN A C 1
ATOM 928 O O . GLN A 1 121 ? 3.596 -2.098 7.100 1.00 93.31 121 GLN A O 1
ATOM 933 N N . ILE A 1 122 ? 3.413 -3.006 5.055 1.00 92.06 122 ILE A N 1
ATOM 934 C CA . ILE A 1 122 ? 1.984 -3.320 5.194 1.00 92.06 122 ILE A CA 1
ATOM 935 C C . ILE A 1 122 ? 1.798 -4.406 6.253 1.00 92.06 122 ILE A C 1
ATOM 937 O O . ILE A 1 122 ? 0.881 -4.304 7.058 1.00 92.06 122 ILE A O 1
ATOM 941 N N . TYR A 1 123 ? 2.687 -5.397 6.319 1.00 89.50 123 TYR A N 1
ATOM 942 C CA . TYR A 1 123 ? 2.640 -6.430 7.350 1.00 89.50 123 TYR A CA 1
ATOM 943 C C . TYR A 1 123 ? 2.671 -5.833 8.762 1.00 89.50 123 TYR A C 1
ATOM 945 O O . TYR A 1 123 ? 1.838 -6.197 9.587 1.00 89.50 123 TYR A O 1
ATOM 953 N N . VAL A 1 124 ? 3.573 -4.877 9.016 1.00 86.56 124 VAL A N 1
ATOM 954 C CA . VAL A 1 124 ? 3.664 -4.164 10.304 1.00 86.56 124 VAL A CA 1
ATOM 955 C C . VAL A 1 124 ? 2.378 -3.394 10.614 1.00 86.56 124 VAL A C 1
ATOM 957 O O . VAL A 1 124 ? 1.886 -3.438 11.737 1.00 86.56 124 VAL A O 1
ATOM 960 N N . ILE A 1 125 ? 1.798 -2.708 9.626 1.00 86.94 125 ILE A N 1
ATOM 961 C CA . ILE A 1 125 ? 0.537 -1.975 9.820 1.00 86.94 125 ILE A CA 1
ATOM 962 C C . ILE A 1 125 ? -0.598 -2.951 10.156 1.00 86.94 125 ILE A C 1
ATOM 964 O O . ILE A 1 125 ? -1.353 -2.738 11.099 1.00 86.94 125 ILE A O 1
ATOM 968 N N . VAL A 1 126 ? -0.714 -4.038 9.395 1.00 87.12 126 VAL A N 1
ATOM 969 C CA . VAL A 1 126 ? -1.808 -5.008 9.513 1.00 87.12 126 VAL A CA 1
ATOM 970 C C . VAL A 1 126 ? -1.707 -5.821 10.799 1.00 87.12 126 VAL A C 1
ATOM 972 O O . VAL A 1 126 ? -2.745 -6.116 11.384 1.00 87.12 126 VAL A O 1
ATOM 975 N N . SER A 1 127 ? -0.498 -6.138 11.282 1.00 84.00 127 SER A N 1
ATOM 976 C CA . SER A 1 127 ? -0.342 -6.773 12.596 1.00 84.00 127 SER A CA 1
ATOM 977 C C . SER A 1 127 ? -0.919 -5.893 13.697 1.00 84.00 127 SER A C 1
ATOM 979 O O . SER A 1 127 ? -1.669 -6.367 14.533 1.00 84.00 127 SER A O 1
ATOM 981 N N . LYS A 1 128 ? -0.692 -4.579 13.634 1.00 82.19 128 LYS A N 1
ATOM 982 C CA . LYS A 1 128 ? -1.244 -3.667 14.641 1.00 82.19 128 LYS A CA 1
ATOM 983 C C . LYS A 1 128 ? -2.761 -3.609 14.585 1.00 82.19 128 LYS A C 1
ATOM 985 O O . LYS A 1 128 ? -3.393 -3.535 15.621 1.00 82.19 128 LYS A O 1
ATOM 990 N N . VAL A 1 129 ? -3.331 -3.688 13.384 1.00 73.81 129 VAL A N 1
ATOM 991 C CA . VAL A 1 129 ? -4.768 -3.538 13.130 1.00 73.81 129 VAL A CA 1
ATOM 992 C C . VAL A 1 129 ? -5.609 -4.770 13.511 1.00 73.81 129 VAL A C 1
ATOM 994 O O . VAL A 1 129 ? -6.818 -4.633 13.698 1.00 73.81 129 VAL A O 1
ATOM 997 N N . GLY A 1 130 ? -5.026 -5.965 13.641 1.00 59.44 130 GLY A N 1
ATOM 998 C CA . GLY A 1 130 ? -5.843 -7.140 13.954 1.00 59.44 130 GLY A CA 1
ATOM 999 C C . GLY A 1 130 ? -5.128 -8.449 14.264 1.00 59.44 130 GLY A C 1
ATOM 1000 O O . GLY A 1 130 ? -5.784 -9.480 14.149 1.00 59.44 130 GLY A O 1
ATOM 1001 N N . LEU A 1 131 ? -3.839 -8.454 14.624 1.00 55.28 131 LEU A N 1
ATOM 1002 C CA . LEU A 1 131 ? -3.132 -9.666 15.068 1.00 55.28 131 LEU A CA 1
ATOM 1003 C C . LEU A 1 131 ? -2.146 -9.390 16.207 1.00 55.28 131 LEU A C 1
ATOM 1005 O O . LEU A 1 131 ? -1.086 -8.789 15.923 1.00 55.28 131 LEU A O 1
#